Protein AF-A0A8I0GAK9-F1 (afdb_monomer_lite)

Foldseek 3Di:
DDDPDAQDWAFPDKDFDDDVPDTQFIWTWTWHDDPQWIKTKTWGADPVGRTQWMWIQTPLQRDIDISDPVDPPDDDPVPDPPDDADPPLVVLVVLWDWDKDAAQFCSGGRHIDTGTDCVSVCVRVVPQWAFPAWTQGNVRDIDGRHTDWDDDCPTSVNRSVPRD

Sequence (164 aa):
MNVLGAGYLYPHMSFKMYWPGHYGGVFTWSAWANDMNPEYVLSWTTEVGNTPYMWRFNGSNGNATTSGNWINGGSTAEIKEKVEDIQNPRETMRIIRACTWRLKTKNADGRFGIGVMAEGLYEAYPEAKVTVGDIELRDGTVVKDALSVQAGDSGVLAAVHHAT

Structure (mmCIF, N/CA/C/O backbone):
data_AF-A0A8I0GAK9-F1
#
_entry.id   AF-A0A8I0GAK9-F1
#
loop_
_atom_site.group_PDB
_atom_site.id
_atom_site.type_symbol
_atom_site.label_atom_id
_atom_site.label_alt_id
_atom_site.label_comp_id
_atom_site.label_asym_id
_atom_site.label_entity_id
_atom_site.label_seq_id
_atom_site.pdbx_PDB_ins_code
_atom_site.Cartn_x
_atom_site.Cartn_y
_atom_site.Cartn_z
_atom_site.occupancy
_atom_site.B_iso_or_equiv
_atom_site.auth_seq_id
_atom_site.auth_comp_id
_atom_site.auth_asym_id
_atom_site.auth_atom_id
_atom_site.pdbx_PDB_model_num
ATOM 1 N N . MET A 1 1 ? 7.369 32.152 9.640 1.00 47.69 1 MET A N 1
ATOM 2 C CA . MET A 1 1 ? 6.834 31.555 8.398 1.00 47.69 1 MET A CA 1
ATOM 3 C C . MET A 1 1 ? 5.336 31.833 8.402 1.00 47.69 1 MET A C 1
ATOM 5 O O . MET A 1 1 ? 4.710 31.529 9.409 1.00 47.69 1 MET A O 1
ATOM 9 N N . ASN A 1 2 ? 4.792 32.518 7.391 1.00 44.22 2 ASN A N 1
ATOM 10 C CA . ASN A 1 2 ? 3.368 32.880 7.372 1.00 44.22 2 ASN A CA 1
ATOM 11 C C . ASN A 1 2 ? 2.522 31.624 7.138 1.00 44.22 2 ASN A C 1
ATOM 13 O O . ASN A 1 2 ? 2.705 30.930 6.138 1.00 44.22 2 ASN A O 1
ATOM 17 N N . VAL A 1 3 ? 1.616 31.327 8.068 1.00 54.03 3 VAL A N 1
ATOM 18 C CA . VAL A 1 3 ? 0.700 30.189 7.964 1.00 54.03 3 VAL A CA 1
ATOM 19 C C . VAL A 1 3 ? -0.442 30.591 7.029 1.00 54.03 3 VAL A C 1
ATOM 21 O O . VAL A 1 3 ? -1.344 31.314 7.427 1.00 54.03 3 VAL A O 1
ATOM 24 N N . LEU A 1 4 ? -0.369 30.166 5.762 1.00 56.69 4 LEU A N 1
ATOM 25 C CA . LEU A 1 4 ? -1.356 30.461 4.704 1.00 56.69 4 LEU A CA 1
ATOM 26 C C . LEU A 1 4 ? -2.772 29.854 4.910 1.00 56.69 4 LEU A C 1
ATOM 28 O O . LEU A 1 4 ? -3.639 30.060 4.068 1.00 56.69 4 LEU A O 1
ATOM 32 N N . GLY A 1 5 ? -3.027 29.154 6.022 1.00 58.47 5 GLY A N 1
ATOM 33 C CA . GLY A 1 5 ? -4.299 28.492 6.337 1.00 58.47 5 GLY A CA 1
ATOM 34 C C . GLY A 1 5 ? -4.299 26.975 6.090 1.00 58.47 5 GLY A C 1
ATOM 35 O O . GLY A 1 5 ? -3.345 26.400 5.573 1.00 58.47 5 GLY A O 1
ATOM 36 N N . ALA A 1 6 ? -5.380 26.298 6.482 1.00 60.00 6 ALA A N 1
ATOM 37 C CA . ALA A 1 6 ? -5.529 24.859 6.262 1.00 60.00 6 ALA A CA 1
ATOM 38 C C . ALA A 1 6 ? -5.463 24.512 4.763 1.00 60.00 6 ALA A C 1
ATOM 40 O O . ALA A 1 6 ? -5.973 25.255 3.926 1.00 60.00 6 ALA A O 1
ATOM 41 N N . GLY A 1 7 ? -4.857 23.373 4.418 1.00 60.38 7 GLY A N 1
ATOM 42 C CA . GLY A 1 7 ? -4.779 22.915 3.024 1.00 60.38 7 GLY A CA 1
ATOM 43 C C . GLY A 1 7 ? -3.456 23.203 2.305 1.00 60.38 7 GLY A C 1
ATOM 44 O O . GLY A 1 7 ? -3.268 22.717 1.192 1.00 60.38 7 GLY A O 1
ATOM 45 N N . TYR A 1 8 ? -2.536 23.937 2.931 1.00 63.91 8 TYR A N 1
ATOM 46 C CA . TYR A 1 8 ? -1.221 24.228 2.363 1.00 63.91 8 TYR A CA 1
ATOM 47 C C . TYR A 1 8 ? -0.142 23.264 2.867 1.00 63.91 8 TYR A C 1
ATOM 49 O O . TYR A 1 8 ? -0.162 22.801 4.011 1.00 63.91 8 TYR A O 1
ATOM 57 N N . LEU A 1 9 ? 0.826 22.994 1.989 1.00 68.81 9 LEU A N 1
ATOM 58 C CA . LEU A 1 9 ? 2.064 22.312 2.336 1.00 68.81 9 LEU A CA 1
ATOM 59 C C . LEU A 1 9 ? 2.997 23.307 3.027 1.00 68.81 9 LEU A C 1
ATOM 61 O O . LEU A 1 9 ? 3.372 24.321 2.438 1.00 68.81 9 LEU A O 1
ATOM 65 N N . TYR A 1 10 ? 3.398 23.001 4.254 1.00 73.75 10 TYR A N 1
ATOM 66 C CA . TYR A 1 10 ? 4.338 23.814 5.011 1.00 73.75 10 TYR A CA 1
ATOM 67 C C . TYR A 1 10 ? 5.717 23.173 4.965 1.00 73.75 10 TYR A C 1
ATOM 69 O O . TYR A 1 10 ? 5.951 22.193 5.679 1.00 73.75 10 TYR A O 1
ATOM 77 N N . PRO A 1 11 ? 6.637 23.677 4.122 1.00 69.12 11 PRO A N 1
ATOM 78 C CA . PRO A 1 11 ? 8.001 23.182 4.099 1.00 69.12 11 PRO A CA 1
ATOM 79 C C . PRO A 1 11 ? 8.677 23.544 5.417 1.00 69.12 11 PRO A C 1
ATOM 81 O O . PRO A 1 11 ? 8.895 24.714 5.720 1.00 69.12 11 PRO A O 1
ATOM 84 N N . HIS A 1 12 ? 9.030 22.532 6.197 1.00 74.44 12 HIS A N 1
ATOM 85 C CA . HIS A 1 12 ? 9.808 22.717 7.417 1.00 74.44 12 HIS A CA 1
ATOM 86 C C . HIS A 1 12 ? 11.302 22.737 7.108 1.00 74.44 12 HIS A C 1
ATOM 88 O O . HIS A 1 12 ? 12.042 23.530 7.683 1.00 74.44 12 HIS A O 1
ATOM 94 N N . MET A 1 13 ? 11.743 21.899 6.166 1.00 81.88 13 MET A N 1
ATOM 95 C CA . MET A 1 13 ? 13.126 21.861 5.693 1.00 81.88 13 MET A CA 1
ATOM 96 C C . MET A 1 13 ? 13.161 21.585 4.194 1.00 81.88 13 MET A C 1
ATOM 98 O O . MET A 1 13 ? 12.371 20.793 3.684 1.00 81.88 13 MET A O 1
ATOM 102 N N . SER A 1 14 ? 14.080 22.235 3.484 1.00 83.81 14 SER A N 1
ATOM 103 C CA . SER A 1 14 ? 14.309 22.008 2.056 1.00 83.81 14 SER A CA 1
ATOM 104 C C . SER A 1 14 ? 15.801 21.976 1.760 1.00 83.81 14 SER A C 1
ATOM 106 O O . SER A 1 14 ? 16.539 22.866 2.180 1.00 83.81 14 SER A O 1
ATOM 108 N N . PHE A 1 15 ? 16.231 20.966 1.013 1.00 85.06 15 PHE A N 1
ATOM 109 C CA . PHE A 1 15 ? 17.617 20.751 0.623 1.00 85.06 15 PHE A CA 1
ATOM 110 C C . PHE A 1 15 ? 17.712 20.806 -0.890 1.00 85.06 15 PHE A C 1
ATOM 112 O O . PHE A 1 15 ? 17.062 20.031 -1.588 1.00 85.06 15 PHE A O 1
ATOM 119 N N . LYS A 1 16 ? 18.538 21.711 -1.404 1.00 85.88 16 LYS A N 1
ATOM 120 C CA . LYS A 1 16 ? 18.888 21.708 -2.821 1.00 85.88 16 LYS A CA 1
ATOM 121 C C . LYS A 1 16 ? 19.889 20.590 -3.077 1.00 85.88 16 LYS A C 1
ATOM 123 O O . LYS A 1 16 ? 20.911 20.511 -2.398 1.00 85.88 16 LYS A O 1
ATOM 128 N N . MET A 1 17 ? 19.591 19.740 -4.044 1.00 82.25 17 MET A N 1
ATOM 129 C CA . MET A 1 17 ? 20.430 18.613 -4.419 1.00 82.25 17 MET A CA 1
ATOM 130 C C . MET A 1 17 ? 21.254 18.985 -5.650 1.00 82.25 17 MET A C 1
ATOM 132 O O . MET A 1 17 ? 20.719 19.496 -6.632 1.00 82.25 17 MET A O 1
ATOM 136 N N . TYR A 1 18 ? 22.557 18.718 -5.599 1.00 83.12 18 TYR A N 1
ATOM 137 C CA . TYR A 1 18 ? 23.498 18.952 -6.693 1.00 83.12 18 TYR A CA 1
ATOM 138 C C . TYR A 1 18 ? 24.394 17.725 -6.859 1.00 83.12 18 TYR A C 1
ATOM 140 O O . TYR A 1 18 ? 24.793 17.113 -5.868 1.00 83.12 18 TYR A O 1
ATOM 148 N N . TRP A 1 19 ? 24.759 17.404 -8.095 1.00 82.94 19 TRP A N 1
ATOM 149 C CA . TRP A 1 19 ? 25.865 16.496 -8.411 1.00 82.94 19 TRP A CA 1
ATOM 150 C C . TRP A 1 19 ? 26.675 17.075 -9.579 1.00 82.94 19 TRP A C 1
ATOM 152 O O . TRP A 1 19 ? 26.208 18.022 -10.216 1.00 82.94 19 TRP A O 1
ATOM 162 N N . PRO A 1 20 ? 27.909 16.599 -9.842 1.00 87.06 20 PRO A N 1
ATOM 163 C CA . PRO A 1 20 ? 28.794 17.246 -10.808 1.00 87.06 20 PRO A CA 1
ATOM 164 C C . PRO A 1 20 ? 28.112 17.470 -12.163 1.00 87.06 20 PRO A C 1
ATOM 166 O O . PRO A 1 20 ? 27.702 16.518 -12.818 1.00 87.06 20 PRO A O 1
ATOM 169 N N . GLY A 1 21 ? 27.976 18.741 -12.553 1.00 77.56 21 GLY A N 1
ATOM 170 C CA . GLY A 1 21 ? 27.370 19.156 -13.822 1.00 77.56 21 GLY A CA 1
ATOM 171 C C . GLY A 1 21 ? 25.839 19.254 -13.851 1.00 77.56 21 GLY A C 1
ATOM 172 O O . GLY A 1 21 ? 25.303 19.622 -14.892 1.00 77.56 21 GLY A O 1
ATOM 173 N N . HIS A 1 22 ? 25.124 18.971 -12.756 1.00 78.75 22 HIS A N 1
ATOM 174 C CA . HIS A 1 22 ? 23.660 18.902 -12.769 1.00 78.75 22 HIS A CA 1
ATOM 175 C C . HIS A 1 22 ? 23.011 19.431 -11.485 1.00 78.75 22 HIS A C 1
ATOM 177 O O . HIS A 1 22 ? 23.464 19.169 -10.366 1.00 78.75 22 HIS A O 1
ATOM 183 N N . TYR A 1 23 ? 21.883 20.122 -11.651 1.00 80.50 23 TYR A N 1
ATOM 184 C CA . TYR A 1 23 ? 20.975 20.413 -10.553 1.00 80.50 23 TYR A CA 1
ATOM 185 C C . TYR A 1 23 ? 19.937 19.301 -10.412 1.00 80.50 23 TYR A C 1
ATOM 187 O O . TYR A 1 23 ? 19.247 18.929 -11.358 1.00 80.50 23 TYR A O 1
ATOM 195 N N . GLY A 1 24 ? 19.840 18.771 -9.199 1.00 74.81 24 GLY A N 1
ATOM 196 C CA . GLY A 1 24 ? 19.029 17.612 -8.874 1.00 74.81 24 GLY A CA 1
ATOM 197 C C . GLY A 1 24 ? 17.638 17.912 -8.354 1.00 74.81 24 GLY A C 1
ATOM 198 O O . GLY A 1 24 ? 16.929 16.973 -8.014 1.00 74.81 24 GLY A O 1
ATOM 199 N N . GLY A 1 25 ? 17.246 19.181 -8.246 1.00 84.88 25 GLY A N 1
ATOM 200 C CA . GLY A 1 25 ? 15.998 19.577 -7.598 1.00 84.88 25 GLY A CA 1
ATOM 201 C C . GLY A 1 25 ? 16.148 19.891 -6.107 1.00 84.88 25 GLY A C 1
ATOM 202 O O . GLY A 1 25 ? 17.243 20.061 -5.574 1.00 84.88 25 GLY A O 1
ATOM 203 N N . VAL A 1 26 ? 15.011 19.990 -5.430 1.00 86.88 26 VAL A N 1
ATOM 204 C CA . V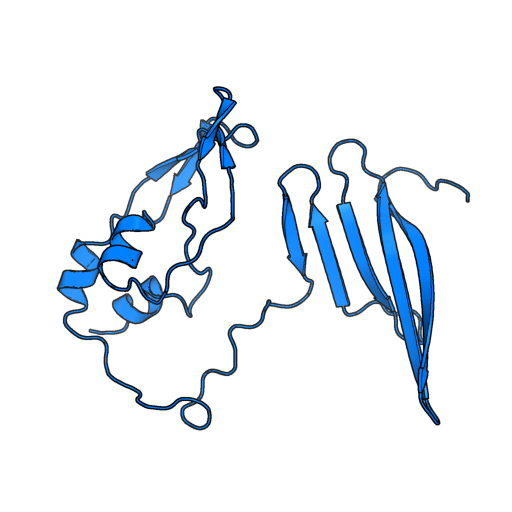AL A 1 26 ? 14.842 20.272 -4.011 1.00 86.88 26 VAL A CA 1
ATOM 205 C C . VAL A 1 26 ? 14.147 19.087 -3.367 1.00 86.88 26 VAL A C 1
ATOM 207 O O . VAL A 1 26 ? 13.048 18.709 -3.764 1.00 86.88 26 VAL A O 1
ATOM 210 N N . PHE A 1 27 ? 14.769 18.521 -2.347 1.00 85.31 27 PHE A N 1
ATOM 211 C CA . PHE A 1 27 ? 14.109 17.590 -1.451 1.00 85.31 27 PHE A CA 1
ATOM 212 C C . PHE A 1 27 ? 13.494 18.364 -0.286 1.00 85.31 27 PHE A C 1
ATOM 214 O O . PHE A 1 27 ? 14.196 19.120 0.388 1.00 85.31 27 PHE A O 1
ATOM 221 N N . THR A 1 28 ? 12.202 18.179 -0.040 1.00 86.06 28 THR A N 1
ATOM 222 C CA . THR A 1 28 ? 11.450 18.935 0.963 1.00 86.06 28 THR A CA 1
ATOM 223 C C . THR A 1 28 ? 10.764 18.000 1.946 1.00 86.06 28 THR A C 1
ATOM 225 O O . THR A 1 28 ? 10.009 17.105 1.559 1.00 86.06 28 THR A O 1
ATOM 228 N N . TRP A 1 29 ? 10.992 18.268 3.232 1.00 83.50 29 TRP A N 1
ATOM 229 C CA . TRP A 1 29 ? 10.176 17.750 4.320 1.00 83.50 29 TRP A CA 1
ATOM 230 C C . TRP A 1 29 ? 9.171 18.807 4.752 1.00 83.50 29 TRP A C 1
ATOM 232 O O . TRP A 1 29 ? 9.512 19.969 4.996 1.00 83.50 29 TRP A O 1
ATOM 242 N N . SER A 1 30 ? 7.923 18.382 4.849 1.00 78.94 30 SER A N 1
ATOM 243 C CA . SER A 1 30 ? 6.793 19.268 5.063 1.00 78.94 30 SER A CA 1
ATOM 244 C C . SER A 1 30 ? 5.712 18.600 5.891 1.00 78.94 30 SER A C 1
ATOM 246 O O . SER A 1 30 ? 5.614 17.375 5.928 1.00 78.94 30 SER A O 1
ATOM 248 N N . ALA A 1 31 ? 4.890 19.414 6.540 1.00 76.19 31 ALA A N 1
ATOM 249 C CA . ALA A 1 31 ? 3.603 18.975 7.052 1.00 76.19 31 ALA A CA 1
ATOM 250 C C . ALA A 1 31 ? 2.494 19.652 6.250 1.00 76.19 31 ALA A C 1
ATOM 252 O O . ALA A 1 31 ? 2.603 20.815 5.862 1.00 76.19 31 ALA A O 1
ATOM 253 N N . TRP A 1 32 ? 1.420 18.926 6.000 1.00 69.19 32 TRP A N 1
ATOM 254 C CA . TRP A 1 32 ? 0.175 19.488 5.521 1.00 69.19 32 TRP A CA 1
ATOM 255 C C . TRP A 1 32 ? -0.586 20.010 6.739 1.00 69.19 32 TRP A C 1
ATOM 257 O O . TRP A 1 32 ? -0.900 19.225 7.637 1.00 69.19 32 TRP A O 1
ATOM 267 N N . ALA A 1 33 ? -0.873 21.315 6.814 1.00 61.34 33 ALA A N 1
ATOM 268 C CA . ALA A 1 33 ? -1.642 21.820 7.953 1.00 61.34 33 ALA A CA 1
ATOM 269 C C . ALA A 1 33 ? -3.113 21.434 7.789 1.00 61.34 33 ALA A C 1
ATOM 271 O O . ALA A 1 33 ? -3.856 22.032 7.003 1.00 61.34 33 ALA A O 1
ATOM 272 N N . ASN A 1 34 ? -3.511 20.398 8.514 1.00 62.53 34 ASN A N 1
ATOM 273 C CA . ASN A 1 34 ? -4.892 20.019 8.736 1.00 62.53 34 ASN A CA 1
ATOM 274 C C . ASN A 1 34 ? -4.998 19.451 10.157 1.00 62.53 34 ASN A C 1
ATOM 276 O O . ASN A 1 34 ? -4.476 18.373 10.431 1.00 62.53 34 ASN A O 1
ATOM 280 N N . ASP A 1 35 ? -5.687 20.167 11.045 1.00 58.34 35 ASP A N 1
ATOM 281 C CA . ASP A 1 35 ? -5.798 19.819 12.470 1.00 58.34 35 ASP A CA 1
ATOM 282 C C . ASP A 1 35 ? -6.594 18.525 12.719 1.00 58.34 35 ASP A C 1
ATOM 284 O O . ASP A 1 35 ? -6.494 17.922 13.784 1.00 58.34 35 ASP A O 1
ATOM 288 N N . MET A 1 36 ? -7.363 18.068 11.725 1.00 59.22 36 MET A N 1
ATOM 289 C CA . MET A 1 36 ? -8.162 16.837 11.784 1.00 59.22 36 MET A CA 1
ATOM 290 C C . MET A 1 36 ? -7.461 15.638 11.128 1.00 59.22 36 MET A C 1
ATOM 292 O O . MET A 1 36 ? -7.856 14.488 11.335 1.00 59.22 36 MET A O 1
ATOM 296 N N . ASN A 1 37 ? -6.451 15.895 10.293 1.00 63.44 37 ASN A N 1
ATOM 297 C CA . ASN A 1 37 ? -5.714 14.882 9.544 1.00 63.44 37 ASN A CA 1
ATOM 298 C C . ASN A 1 37 ? -4.284 15.358 9.274 1.00 63.44 37 ASN A C 1
ATOM 300 O O . ASN A 1 37 ? -3.999 15.779 8.149 1.00 63.44 37 ASN A O 1
ATOM 304 N N . PRO A 1 38 ? -3.399 15.343 10.287 1.00 71.06 38 PRO A N 1
ATOM 305 C CA . PRO A 1 38 ? -2.036 15.809 10.102 1.00 71.06 38 PRO A CA 1
ATOM 306 C C . PRO A 1 38 ? -1.349 14.897 9.090 1.00 71.06 38 PRO A C 1
ATOM 308 O O . PRO A 1 38 ? -1.223 13.705 9.338 1.00 71.06 38 PRO A O 1
ATOM 311 N N . GLU A 1 39 ? -0.911 15.418 7.946 1.00 76.12 39 GLU A N 1
ATOM 312 C CA . GLU A 1 39 ? -0.120 14.631 6.995 1.00 76.12 39 GLU A CA 1
ATOM 313 C C . GLU A 1 39 ? 1.323 15.112 7.004 1.00 76.12 39 GLU A C 1
ATOM 315 O O . GLU A 1 39 ? 1.594 16.299 6.839 1.00 76.12 39 GLU A O 1
ATOM 320 N N . TYR A 1 40 ? 2.265 14.190 7.161 1.00 83.06 40 TYR A N 1
ATOM 321 C CA . TYR A 1 40 ? 3.676 14.481 6.936 1.00 83.06 40 TYR A CA 1
ATOM 322 C C . TYR A 1 40 ? 4.026 14.092 5.513 1.00 83.06 40 TYR A C 1
ATOM 324 O O . TYR A 1 40 ? 3.603 13.050 5.020 1.00 83.06 40 TYR A O 1
ATOM 332 N N . VAL A 1 41 ? 4.787 14.939 4.837 1.00 82.62 41 VAL A N 1
ATOM 333 C CA . VAL A 1 41 ? 5.038 14.804 3.411 1.00 82.62 41 VAL A CA 1
ATOM 334 C C . VAL A 1 41 ? 6.528 14.931 3.146 1.00 82.62 41 VAL A C 1
ATOM 336 O O . VAL A 1 41 ? 7.153 15.946 3.469 1.00 82.62 41 VAL A O 1
ATOM 339 N N . LEU A 1 42 ? 7.077 13.893 2.523 1.00 86.69 42 LEU A N 1
ATOM 340 C CA . LEU A 1 42 ? 8.357 13.939 1.832 1.00 86.69 42 LEU A CA 1
ATOM 341 C C . LEU A 1 42 ? 8.079 14.185 0.359 1.00 86.69 42 LEU A C 1
ATOM 343 O O . LEU A 1 42 ? 7.217 13.530 -0.228 1.00 86.69 42 LEU A O 1
ATOM 347 N N . SER A 1 43 ? 8.800 15.122 -0.241 1.00 83.00 43 SER A N 1
ATOM 348 C CA . SER A 1 43 ? 8.599 15.464 -1.640 1.00 83.00 43 SER A CA 1
ATOM 349 C C . SER A 1 43 ? 9.906 15.821 -2.325 1.00 83.00 43 SER A C 1
ATOM 351 O O . SER A 1 43 ? 10.811 16.396 -1.721 1.00 83.00 43 SER A O 1
ATOM 353 N N . TRP A 1 44 ? 10.007 15.467 -3.599 1.00 85.06 44 TRP A N 1
ATOM 354 C CA . TRP A 1 44 ? 11.108 15.882 -4.452 1.00 85.06 44 TRP A CA 1
ATOM 355 C C . TRP A 1 44 ? 10.582 16.794 -5.553 1.00 85.06 44 TRP A C 1
ATOM 357 O O . TRP A 1 44 ? 9.660 16.417 -6.272 1.00 85.06 44 TRP A O 1
ATOM 367 N N . THR A 1 45 ? 11.171 17.984 -5.667 1.00 82.31 45 THR A N 1
ATOM 368 C CA . THR A 1 45 ? 10.782 19.059 -6.583 1.00 82.31 45 THR A CA 1
ATOM 369 C C . THR A 1 45 ? 11.914 19.363 -7.553 1.00 82.31 45 THR A C 1
ATOM 371 O O . THR A 1 45 ? 12.981 19.805 -7.160 1.00 82.31 45 THR A O 1
ATOM 374 N N . THR A 1 46 ? 11.701 19.140 -8.837 1.00 81.25 46 THR A N 1
ATOM 375 C CA . THR A 1 46 ? 12.650 19.436 -9.919 1.00 81.25 46 THR A CA 1
ATOM 376 C C . THR A 1 46 ? 12.950 20.940 -10.065 1.00 81.25 46 THR A C 1
ATOM 378 O O . THR A 1 46 ? 12.274 21.790 -9.489 1.00 81.25 46 THR A O 1
ATOM 381 N N . GLU A 1 47 ? 13.960 21.285 -10.872 1.00 71.81 47 GLU A N 1
ATOM 382 C CA . GLU A 1 47 ? 14.402 22.671 -11.137 1.00 71.81 47 GLU A CA 1
ATOM 383 C C . GLU A 1 47 ? 13.320 23.615 -11.638 1.00 71.81 47 GLU A C 1
ATOM 385 O O . GLU A 1 47 ? 13.259 24.770 -11.230 1.00 71.81 47 GLU A O 1
ATOM 390 N N . VAL A 1 48 ? 12.428 23.101 -12.476 1.00 69.38 48 VAL A N 1
ATOM 391 C CA . VAL A 1 48 ? 11.323 23.858 -13.071 1.00 69.38 48 VAL A CA 1
ATOM 392 C C . VAL A 1 48 ? 10.125 24.004 -12.122 1.00 69.38 48 VAL A C 1
ATOM 394 O O . VAL A 1 48 ? 9.053 24.427 -12.542 1.00 69.38 48 VAL A O 1
ATOM 397 N N . GLY A 1 49 ? 10.289 23.642 -10.842 1.00 70.81 49 GLY A N 1
ATOM 398 C CA . GLY A 1 49 ? 9.272 23.784 -9.798 1.00 70.81 49 GLY A CA 1
ATOM 399 C C . GLY A 1 49 ? 8.222 22.671 -9.764 1.00 70.81 49 GLY A C 1
ATOM 400 O O . GLY A 1 49 ? 7.228 22.799 -9.058 1.00 70.81 49 GLY A O 1
ATOM 401 N N . ASN A 1 50 ? 8.421 21.578 -10.507 1.00 77.38 50 ASN A N 1
ATOM 402 C CA . ASN A 1 50 ? 7.502 20.437 -10.518 1.00 77.38 50 ASN A CA 1
ATOM 403 C C . ASN A 1 50 ? 7.874 19.405 -9.437 1.00 77.38 50 ASN A C 1
ATOM 405 O O . ASN A 1 50 ? 9.044 19.039 -9.363 1.00 77.38 50 ASN A O 1
ATOM 409 N N . THR A 1 51 ? 6.906 18.890 -8.669 1.00 74.44 51 THR A N 1
ATOM 410 C CA . THR A 1 51 ? 7.087 17.919 -7.567 1.00 74.44 51 THR A CA 1
ATOM 411 C C . THR A 1 51 ? 6.577 16.517 -7.944 1.00 74.44 51 THR A C 1
ATOM 413 O O . THR A 1 51 ? 5.482 16.130 -7.533 1.00 74.44 51 THR A O 1
ATOM 416 N N . PRO A 1 52 ? 7.314 15.734 -8.754 1.00 69.44 52 PRO A N 1
ATOM 417 C CA . PRO A 1 52 ? 6.786 14.489 -9.319 1.00 69.44 52 PRO A CA 1
ATOM 418 C C . PRO A 1 52 ? 6.663 13.334 -8.311 1.00 69.44 52 PRO A C 1
ATOM 420 O O . PRO A 1 52 ? 5.830 12.448 -8.508 1.00 69.44 52 PRO A O 1
ATOM 423 N N . TYR A 1 53 ? 7.449 13.326 -7.227 1.00 76.88 53 TYR A N 1
ATOM 424 C CA . TYR A 1 53 ? 7.430 12.236 -6.245 1.00 76.88 53 TYR A CA 1
ATOM 425 C C . TYR A 1 53 ? 7.118 12.742 -4.851 1.00 76.88 53 TYR A C 1
ATOM 427 O O . TYR A 1 53 ? 7.770 13.656 -4.340 1.00 76.88 53 TYR A O 1
ATOM 435 N N . MET A 1 54 ? 6.110 12.119 -4.247 1.00 80.12 54 MET A N 1
ATOM 436 C CA . MET A 1 54 ? 5.615 12.483 -2.936 1.00 80.12 54 MET A CA 1
ATOM 437 C C . MET A 1 54 ? 5.224 11.238 -2.152 1.00 80.12 54 MET A C 1
ATOM 439 O O . MET A 1 54 ? 4.539 10.354 -2.666 1.00 80.12 54 MET A O 1
ATOM 443 N N . TRP A 1 55 ? 5.629 11.215 -0.889 1.00 84.31 55 TRP A N 1
ATOM 444 C CA . TRP A 1 55 ? 5.280 10.188 0.081 1.00 84.31 55 TRP A CA 1
ATOM 445 C C . TRP A 1 55 ? 4.604 10.870 1.255 1.00 84.31 55 TRP A C 1
ATOM 447 O O . TRP A 1 55 ? 5.190 11.733 1.913 1.00 84.31 55 TRP A O 1
ATOM 457 N N . ARG A 1 56 ? 3.340 10.516 1.457 1.00 82.00 56 ARG A N 1
ATOM 458 C CA . ARG A 1 56 ? 2.462 11.091 2.464 1.00 82.00 56 ARG A CA 1
ATOM 459 C C . ARG A 1 56 ? 2.260 10.085 3.573 1.00 82.00 56 ARG A C 1
ATOM 461 O O . ARG A 1 56 ? 1.950 8.926 3.313 1.00 82.00 56 ARG A O 1
ATOM 468 N N . PHE A 1 57 ? 2.381 10.560 4.794 1.00 80.94 57 PHE A N 1
ATOM 469 C CA . PHE A 1 57 ? 2.146 9.806 6.008 1.00 80.94 57 PHE A CA 1
ATOM 470 C C . PHE A 1 57 ? 0.921 10.414 6.674 1.00 80.94 57 PHE A C 1
ATOM 472 O O . PHE A 1 57 ? 0.991 11.526 7.199 1.00 80.94 57 PHE A O 1
ATOM 479 N N . ASN A 1 58 ? -0.209 9.714 6.594 1.00 76.19 58 ASN A N 1
ATOM 480 C CA . ASN A 1 58 ? -1.458 10.139 7.204 1.00 76.19 58 ASN A CA 1
ATOM 481 C C . ASN A 1 58 ? -1.381 9.944 8.723 1.00 76.19 58 ASN A C 1
ATOM 483 O O . ASN A 1 58 ? -1.288 8.822 9.209 1.00 76.19 58 ASN A O 1
ATOM 487 N N . GLY A 1 59 ? -1.428 11.026 9.486 1.00 66.75 59 GLY A N 1
ATOM 488 C CA . GLY A 1 59 ? -1.300 11.002 10.939 1.00 66.75 59 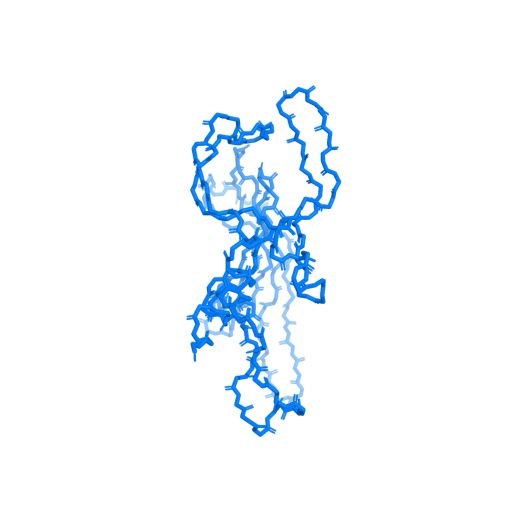GLY A CA 1
ATOM 489 C C . GLY A 1 59 ? -2.585 10.656 11.695 1.00 66.75 59 GLY A C 1
ATOM 490 O O . GLY A 1 59 ? -2.501 10.416 12.895 1.00 66.75 59 GLY A O 1
ATOM 491 N N . SER A 1 60 ? -3.749 10.574 11.032 1.00 65.94 60 SER A N 1
ATOM 492 C CA . SER A 1 60 ? -5.025 10.188 11.672 1.00 65.94 60 SER A CA 1
ATOM 493 C C . SER A 1 60 ? -5.382 8.710 11.519 1.00 65.94 60 SER A C 1
ATOM 495 O O . SER A 1 60 ? -6.075 8.150 12.365 1.00 65.94 60 SER A O 1
ATOM 497 N N . ASN A 1 61 ? -4.937 8.056 10.447 1.00 64.44 61 ASN A N 1
ATOM 498 C CA . ASN A 1 61 ? -5.168 6.628 10.215 1.00 64.44 61 ASN A CA 1
ATOM 499 C C . ASN A 1 61 ? -3.879 5.821 10.000 1.00 64.44 61 ASN A C 1
ATOM 501 O O . ASN A 1 61 ? -3.965 4.605 9.865 1.00 64.44 61 ASN A O 1
ATOM 505 N N . GLY A 1 62 ? -2.710 6.472 9.990 1.00 56.47 62 GLY A N 1
ATOM 506 C CA . GLY A 1 62 ? -1.399 5.827 9.880 1.00 56.47 62 GLY A CA 1
ATOM 507 C C . GLY A 1 62 ? -1.013 5.386 8.467 1.00 56.47 62 GLY A C 1
ATOM 508 O O . GLY A 1 62 ? 0.085 4.869 8.278 1.00 56.47 62 GLY A O 1
ATOM 509 N N . ASN A 1 63 ? -1.875 5.572 7.463 1.00 72.25 63 ASN A N 1
ATOM 510 C CA . ASN A 1 63 ? -1.588 5.094 6.115 1.00 72.25 63 ASN A CA 1
ATOM 511 C C . ASN A 1 63 ? -0.476 5.913 5.455 1.00 72.25 63 ASN A C 1
ATOM 513 O O . ASN A 1 63 ? -0.561 7.138 5.331 1.00 72.25 63 ASN A O 1
ATOM 517 N N . ALA A 1 64 ? 0.535 5.208 4.953 1.00 76.38 64 ALA A N 1
ATOM 518 C CA . ALA A 1 64 ? 1.509 5.768 4.034 1.00 76.38 64 ALA A CA 1
ATOM 519 C C . ALA A 1 64 ? 1.007 5.601 2.596 1.00 76.38 64 ALA A C 1
ATOM 521 O O . ALA A 1 64 ? 0.628 4.507 2.177 1.00 76.38 64 ALA A O 1
ATOM 522 N N . THR A 1 65 ? 1.008 6.684 1.829 1.00 72.56 65 THR A N 1
ATOM 523 C CA . THR A 1 65 ? 0.597 6.679 0.424 1.00 72.56 65 THR A CA 1
ATOM 524 C C . THR A 1 65 ? 1.639 7.405 -0.404 1.00 72.56 65 THR A C 1
ATOM 526 O O . THR A 1 65 ? 2.244 8.380 0.039 1.00 72.56 65 THR A O 1
ATOM 529 N N . THR A 1 66 ? 1.901 6.907 -1.601 1.00 75.06 66 THR A N 1
ATOM 530 C CA . THR A 1 66 ? 2.864 7.517 -2.516 1.00 75.06 66 THR A CA 1
ATOM 531 C C . THR A 1 66 ? 2.202 7.809 -3.857 1.00 75.06 66 THR A C 1
ATOM 533 O O . THR A 1 66 ? 1.191 7.193 -4.190 1.00 75.06 66 THR A O 1
ATOM 536 N N . SER A 1 67 ? 2.722 8.803 -4.590 1.00 63.66 67 SER A N 1
ATOM 537 C CA . SER A 1 67 ? 2.219 9.186 -5.917 1.00 63.66 67 SER A CA 1
ATOM 538 C C . SER A 1 67 ? 2.499 8.138 -7.004 1.00 63.66 67 SER A C 1
ATOM 540 O O . SER A 1 67 ? 1.872 8.194 -8.059 1.00 63.66 67 SER A O 1
ATOM 542 N N . GLY A 1 68 ? 3.407 7.185 -6.754 1.00 64.69 68 GLY A N 1
ATOM 543 C CA . GLY A 1 68 ? 3.604 5.991 -7.579 1.00 64.69 68 GLY A CA 1
ATOM 544 C C . GLY A 1 68 ? 2.912 4.761 -6.992 1.00 64.69 68 GLY A C 1
ATOM 545 O O . GLY A 1 68 ? 2.436 4.773 -5.860 1.00 64.69 68 GLY A O 1
ATOM 546 N N . ASN A 1 69 ? 2.913 3.646 -7.724 1.00 60.72 69 ASN A N 1
ATOM 547 C CA . ASN A 1 69 ? 2.807 2.371 -7.025 1.00 60.72 69 ASN A CA 1
ATOM 548 C C . ASN A 1 69 ? 4.037 2.282 -6.100 1.00 60.72 69 ASN A C 1
ATOM 550 O O . ASN A 1 69 ? 5.107 2.786 -6.445 1.00 60.72 69 ASN A O 1
ATOM 554 N N . TRP A 1 70 ? 3.976 1.485 -5.036 1.00 59.56 70 TRP A N 1
ATOM 555 C CA . TRP A 1 70 ? 5.221 0.841 -4.579 1.00 59.56 70 TRP A CA 1
ATOM 556 C C . TRP A 1 70 ? 5.908 0.046 -5.717 1.00 59.56 70 TRP A C 1
ATOM 558 O O . TRP A 1 70 ? 7.077 -0.297 -5.617 1.00 59.56 70 TRP A O 1
ATOM 568 N N . ILE A 1 71 ? 5.159 -0.131 -6.815 1.00 56.62 71 ILE A N 1
ATOM 569 C CA . ILE A 1 71 ? 5.350 -0.872 -8.050 1.00 56.62 71 ILE A CA 1
ATOM 570 C C . ILE A 1 71 ? 5.493 -2.329 -7.673 1.00 56.62 71 ILE A C 1
ATOM 572 O O . ILE A 1 71 ? 6.486 -2.727 -7.076 1.00 56.62 71 ILE A O 1
ATOM 576 N N . ASN A 1 72 ? 4.482 -3.138 -8.002 1.00 60.75 72 ASN A N 1
ATOM 577 C CA . ASN A 1 72 ? 4.726 -4.571 -8.061 1.00 60.75 72 ASN A CA 1
ATOM 578 C C . ASN A 1 72 ? 5.880 -4.723 -9.047 1.00 60.75 72 ASN A C 1
ATOM 580 O O . ASN A 1 72 ? 5.771 -4.234 -10.176 1.00 60.75 72 ASN A O 1
ATOM 584 N N . GLY A 1 73 ? 7.016 -5.228 -8.558 1.00 61.19 73 GLY A N 1
ATOM 585 C CA . GLY A 1 73 ? 8.261 -5.287 -9.315 1.00 61.19 73 GLY A CA 1
ATOM 586 C C . GLY A 1 73 ? 8.041 -5.906 -10.694 1.00 61.19 73 GLY A C 1
ATOM 587 O O . GLY A 1 73 ? 7.009 -6.529 -10.950 1.00 61.19 73 GLY A O 1
ATOM 588 N N . GLY A 1 74 ? 8.998 -5.713 -11.604 1.00 70.62 74 GLY A N 1
ATOM 589 C CA . GLY A 1 74 ? 8.852 -6.203 -12.973 1.00 70.62 74 GLY A CA 1
ATOM 590 C C . GLY A 1 74 ? 8.333 -7.653 -13.017 1.00 70.62 74 GLY A C 1
ATOM 591 O O . GLY A 1 74 ? 8.777 -8.516 -12.260 1.00 70.62 74 GLY A O 1
ATOM 592 N N . SER A 1 75 ? 7.377 -7.918 -13.909 1.00 80.50 75 SER A N 1
ATOM 593 C CA . SER A 1 75 ? 6.663 -9.196 -13.981 1.00 80.50 75 SER A CA 1
ATOM 594 C C . SER A 1 75 ? 6.932 -9.911 -15.309 1.00 80.50 75 SER A C 1
ATOM 596 O O . SER A 1 75 ? 6.010 -10.162 -16.077 1.00 80.50 75 SER A O 1
ATOM 598 N N . THR A 1 76 ? 8.202 -10.222 -15.593 1.00 86.00 76 THR A N 1
ATOM 599 C CA . THR A 1 76 ? 8.607 -10.939 -16.818 1.00 86.00 76 THR A CA 1
ATOM 600 C C . THR A 1 76 ? 9.473 -12.158 -16.511 1.00 86.00 76 THR A C 1
ATOM 602 O O . THR A 1 76 ? 10.078 -12.229 -15.441 1.00 86.00 76 THR A O 1
ATOM 605 N N . ALA A 1 77 ? 9.510 -13.134 -17.418 1.00 89.38 77 ALA A N 1
ATOM 606 C CA . ALA A 1 77 ? 10.260 -14.374 -17.214 1.00 89.38 77 ALA A CA 1
ATOM 607 C C . ALA A 1 77 ? 11.772 -14.119 -17.093 1.00 89.38 77 ALA A C 1
ATOM 609 O O . ALA A 1 77 ? 12.449 -14.782 -16.321 1.00 89.38 77 ALA A O 1
ATOM 610 N N . GLU A 1 78 ? 12.293 -13.100 -17.776 1.00 93.50 78 GLU A N 1
ATOM 611 C CA . GLU A 1 78 ? 13.711 -12.722 -17.772 1.00 93.50 78 GLU A CA 1
ATOM 612 C C . GLU A 1 78 ? 14.210 -12.229 -16.406 1.00 93.50 78 GLU A C 1
ATOM 614 O O . GLU A 1 78 ? 15.416 -12.152 -16.183 1.00 93.50 78 GLU A O 1
ATOM 619 N N . ILE A 1 79 ? 13.297 -11.891 -15.491 1.00 90.00 79 ILE A N 1
ATOM 620 C CA . ILE A 1 79 ? 13.610 -11.414 -14.135 1.00 90.00 79 ILE A CA 1
ATOM 621 C C . ILE A 1 79 ? 13.010 -12.312 -13.042 1.00 90.00 79 ILE A C 1
ATOM 623 O O . ILE A 1 79 ? 12.952 -11.903 -11.883 1.00 90.00 79 ILE A O 1
ATOM 627 N N . LYS A 1 80 ? 12.556 -13.524 -13.399 1.00 90.06 80 LYS A N 1
ATOM 628 C CA . LYS A 1 80 ? 12.003 -14.534 -12.482 1.00 90.06 80 LYS A CA 1
ATOM 629 C C . LYS A 1 80 ? 12.718 -15.875 -12.683 1.00 90.06 80 LYS A C 1
ATOM 631 O O . LYS A 1 80 ? 12.986 -16.271 -13.810 1.00 90.06 80 LYS A O 1
ATOM 636 N N . GLU A 1 81 ? 12.988 -16.608 -11.606 1.00 93.81 81 GLU A N 1
ATOM 637 C CA . GLU A 1 81 ? 13.559 -17.964 -11.655 1.00 93.81 81 GLU A CA 1
ATOM 638 C C . GLU A 1 81 ? 12.634 -18.978 -10.972 1.00 93.81 81 GLU A C 1
ATOM 640 O O . GLU A 1 81 ? 11.793 -18.588 -10.166 1.00 93.81 81 GLU A O 1
ATOM 645 N N . LYS A 1 82 ? 12.793 -20.274 -11.296 1.00 92.69 82 LYS A N 1
ATOM 646 C CA . LYS A 1 82 ? 11.985 -21.380 -10.735 1.00 92.69 82 LYS A CA 1
ATOM 647 C C . LYS A 1 82 ? 10.479 -21.112 -10.836 1.00 92.69 82 LYS A C 1
ATOM 649 O O . LYS A 1 82 ? 9.735 -21.247 -9.871 1.00 92.69 82 LYS A O 1
ATOM 654 N N . VAL A 1 83 ? 10.053 -20.666 -12.017 1.00 92.50 83 VAL A N 1
ATOM 655 C CA . VAL A 1 83 ? 8.641 -20.413 -12.304 1.00 92.50 83 VAL A CA 1
ATOM 656 C C . VAL A 1 83 ? 7.921 -21.758 -12.342 1.00 92.50 83 VAL A C 1
ATOM 658 O O . VAL A 1 83 ? 8.135 -22.550 -13.257 1.00 92.50 83 VAL A O 1
ATOM 661 N N . GLU A 1 84 ? 7.108 -22.007 -11.322 1.00 91.56 84 GLU A N 1
ATOM 662 C CA . GLU A 1 84 ? 6.298 -23.212 -11.161 1.00 91.56 84 GLU A CA 1
ATOM 663 C C . GLU A 1 84 ? 4.813 -22.849 -11.216 1.00 91.56 84 GLU A C 1
ATOM 665 O O . GLU A 1 84 ? 4.400 -21.774 -10.770 1.00 91.56 84 GLU A O 1
ATOM 670 N N . ASP A 1 85 ? 4.005 -23.757 -11.757 1.00 93.00 85 ASP A N 1
ATOM 671 C CA . ASP A 1 85 ? 2.558 -23.588 -11.772 1.00 93.00 85 ASP A CA 1
ATOM 672 C C . ASP A 1 85 ? 1.981 -23.749 -10.362 1.00 93.00 85 ASP A C 1
ATOM 674 O O . ASP A 1 85 ? 2.414 -24.596 -9.574 1.00 93.00 85 ASP A O 1
ATOM 678 N N . ILE A 1 86 ? 0.938 -22.979 -10.057 1.00 92.19 86 ILE A N 1
ATOM 679 C CA . ILE A 1 86 ? 0.187 -23.127 -8.810 1.00 92.19 86 ILE A CA 1
ATOM 680 C C . ILE A 1 86 ? -0.509 -24.492 -8.783 1.00 92.19 86 ILE A C 1
ATOM 682 O O . ILE A 1 86 ? -1.331 -24.812 -9.641 1.00 92.19 86 ILE A O 1
ATOM 686 N N . GLN A 1 87 ? -0.215 -25.276 -7.748 1.00 91.50 87 GLN A N 1
ATOM 687 C CA . GLN A 1 87 ? -0.803 -26.598 -7.545 1.00 91.50 87 GLN A CA 1
ATOM 688 C C . GLN A 1 87 ? -2.115 -26.522 -6.751 1.00 91.50 87 GLN A C 1
ATOM 690 O O . GLN A 1 87 ? -2.271 -25.693 -5.856 1.00 91.50 87 GLN A O 1
ATOM 695 N N . ASN A 1 88 ? -3.055 -27.417 -7.072 1.00 91.25 88 ASN A N 1
ATOM 696 C CA . ASN A 1 88 ? -4.360 -27.572 -6.409 1.00 91.25 88 ASN A CA 1
ATOM 697 C C . ASN A 1 88 ? -5.168 -26.265 -6.196 1.00 91.25 88 ASN A C 1
ATOM 699 O O . ASN A 1 88 ? -5.778 -26.084 -5.137 1.00 91.25 88 ASN A O 1
ATOM 703 N N . PRO A 1 89 ? -5.269 -25.361 -7.193 1.00 91.94 89 PRO A N 1
ATOM 704 C CA . PRO A 1 89 ? -5.845 -24.024 -7.006 1.00 91.94 89 PRO A CA 1
ATOM 705 C C . PRO A 1 89 ? -7.291 -24.033 -6.498 1.00 91.94 89 PRO A C 1
ATOM 707 O O . PRO A 1 89 ? -7.686 -23.189 -5.696 1.00 91.94 89 PRO A O 1
ATOM 710 N N . ARG A 1 90 ? -8.098 -25.021 -6.905 1.00 90.94 90 ARG A N 1
ATOM 711 C CA . ARG A 1 90 ? -9.485 -25.171 -6.435 1.00 90.94 90 ARG A CA 1
ATOM 712 C C . ARG A 1 90 ? -9.582 -25.492 -4.949 1.00 90.94 90 ARG A C 1
ATOM 714 O O . ARG A 1 90 ? -10.514 -25.025 -4.298 1.00 90.94 90 ARG A O 1
ATOM 721 N N . GLU A 1 91 ? -8.675 -26.315 -4.433 1.00 90.56 91 GLU A N 1
ATOM 722 C CA . GLU A 1 91 ? -8.631 -26.636 -3.005 1.00 90.56 91 GLU A CA 1
ATOM 723 C C . GLU A 1 91 ? -8.189 -25.404 -2.223 1.00 90.56 91 GLU A C 1
ATOM 725 O O . GLU A 1 91 ? -8.863 -25.013 -1.273 1.00 90.56 91 GLU A O 1
ATOM 730 N N . THR A 1 92 ? -7.166 -24.704 -2.716 1.00 89.25 92 THR A N 1
ATOM 731 C CA . THR A 1 92 ? -6.705 -23.440 -2.141 1.00 89.25 92 THR A CA 1
ATOM 732 C C . THR A 1 92 ? -7.812 -22.384 -2.080 1.00 89.25 92 THR A C 1
ATOM 734 O O . THR A 1 92 ? -8.040 -21.779 -1.032 1.00 89.25 92 THR A O 1
ATOM 737 N N . MET A 1 93 ? -8.591 -22.213 -3.154 1.00 88.69 93 MET A N 1
ATOM 738 C CA . MET A 1 93 ? -9.734 -21.289 -3.171 1.00 88.69 93 MET A CA 1
ATOM 739 C C . MET A 1 93 ? -10.823 -21.645 -2.151 1.00 88.69 93 MET A C 1
ATOM 741 O O . MET A 1 93 ? -11.557 -20.758 -1.724 1.00 88.69 93 MET A O 1
ATOM 745 N N . ARG A 1 94 ? -10.954 -22.916 -1.748 1.00 90.00 94 ARG A N 1
ATOM 746 C CA . ARG A 1 94 ? -11.928 -23.338 -0.725 1.00 90.00 94 ARG A CA 1
ATOM 747 C C . ARG A 1 94 ? -11.472 -23.023 0.699 1.00 90.00 94 ARG A C 1
ATOM 749 O O . ARG A 1 94 ? -12.327 -22.863 1.566 1.00 90.00 94 ARG A O 1
ATOM 756 N N . ILE A 1 95 ? -10.163 -22.929 0.933 1.00 90.44 95 ILE A N 1
ATOM 757 C CA . ILE A 1 95 ? -9.586 -22.528 2.226 1.00 90.44 95 ILE A CA 1
ATOM 758 C C . ILE A 1 95 ? -9.792 -21.021 2.448 1.00 90.44 95 ILE A C 1
ATOM 760 O O . ILE A 1 95 ? -10.115 -20.575 3.551 1.00 90.44 95 ILE A O 1
ATOM 764 N N . ILE A 1 96 ? -9.660 -20.216 1.388 1.00 89.44 96 ILE A N 1
ATOM 765 C CA . ILE A 1 96 ? -9.786 -18.757 1.466 1.00 89.44 96 ILE A CA 1
ATOM 766 C C . ILE A 1 96 ? -11.248 -18.353 1.702 1.00 89.44 96 ILE A C 1
ATOM 768 O O . ILE A 1 96 ? -12.110 -18.437 0.825 1.00 89.44 96 ILE A O 1
ATOM 772 N N . ARG A 1 97 ? -11.536 -17.835 2.900 1.00 91.25 97 ARG A N 1
ATOM 773 C CA . ARG A 1 97 ? -12.886 -17.400 3.269 1.00 91.25 97 ARG A CA 1
ATOM 774 C C . ARG A 1 97 ? -13.224 -16.033 2.673 1.00 91.25 97 ARG A C 1
ATOM 776 O O . ARG A 1 97 ? -12.814 -15.002 3.208 1.00 91.25 97 ARG A O 1
ATOM 783 N N . ALA A 1 98 ? -14.074 -16.021 1.649 1.00 90.56 98 ALA A N 1
ATOM 784 C CA . ALA A 1 98 ? -14.775 -14.819 1.203 1.00 90.56 98 ALA A CA 1
ATOM 785 C C . ALA A 1 98 ? -15.931 -14.475 2.159 1.00 90.56 98 ALA A C 1
ATOM 787 O O . ALA A 1 98 ? -16.727 -15.342 2.530 1.00 90.56 98 ALA A O 1
ATOM 788 N N . CYS A 1 99 ? -16.024 -13.221 2.600 1.00 94.19 99 CYS A N 1
ATOM 789 C CA . CYS A 1 99 ? -17.051 -12.791 3.544 1.00 94.19 99 CYS A CA 1
ATOM 790 C C . CYS A 1 99 ? -17.257 -11.272 3.565 1.00 94.19 99 CYS A C 1
ATOM 792 O O . CYS A 1 99 ? -16.526 -10.496 2.951 1.00 94.19 99 CYS A O 1
ATOM 794 N N . THR A 1 100 ? -18.277 -10.856 4.311 1.00 96.19 100 THR A N 1
ATOM 795 C CA . THR A 1 100 ? -18.507 -9.464 4.698 1.00 96.19 100 THR A CA 1
ATOM 796 C C . THR A 1 100 ? -18.209 -9.283 6.179 1.00 96.19 100 THR A C 1
ATOM 798 O O . THR A 1 100 ? -18.457 -10.191 6.975 1.00 96.19 100 THR A O 1
ATOM 801 N N . TRP A 1 101 ? -17.769 -8.096 6.575 1.00 95.56 101 TRP A N 1
ATOM 802 C CA . TRP A 1 101 ? -17.466 -7.762 7.963 1.00 95.56 101 TRP A CA 1
ATOM 803 C C . TRP A 1 101 ? -17.869 -6.331 8.305 1.00 95.56 101 TRP A C 1
ATOM 805 O O . TRP A 1 101 ? -18.189 -5.512 7.444 1.00 95.56 101 TRP A O 1
ATOM 815 N N . ARG A 1 102 ? -17.832 -6.023 9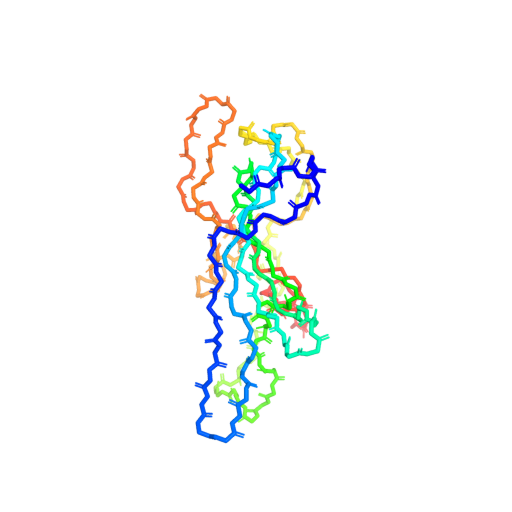.601 1.00 95.88 102 ARG A N 1
ATOM 816 C CA . ARG A 1 102 ? -17.784 -4.654 10.109 1.00 95.88 102 ARG A CA 1
ATOM 817 C C . ARG A 1 102 ? -16.505 -4.503 10.910 1.00 95.88 102 ARG A C 1
ATOM 819 O O . ARG A 1 102 ? -16.222 -5.338 11.767 1.00 95.88 102 ARG A O 1
ATOM 826 N N . LEU A 1 103 ? -15.722 -3.477 10.598 1.00 94.62 103 LEU A N 1
ATOM 827 C CA . LEU A 1 103 ? -14.522 -3.158 11.353 1.00 94.62 103 LEU A CA 1
ATOM 828 C C . LEU A 1 103 ? -14.905 -2.835 12.791 1.00 94.62 103 LEU A C 1
ATOM 830 O O . LEU A 1 103 ? -15.938 -2.231 13.055 1.00 94.62 103 LEU A O 1
ATOM 834 N N . LYS A 1 104 ? -14.043 -3.246 13.708 1.00 95.94 104 LYS A N 1
ATOM 835 C CA . LYS A 1 104 ? -14.116 -2.895 15.127 1.00 95.94 104 LYS A CA 1
ATOM 836 C C . LYS A 1 104 ? -12.883 -2.108 15.563 1.00 95.94 104 LYS A C 1
ATOM 838 O O . LYS A 1 104 ? -12.512 -2.145 16.729 1.00 95.94 104 LYS A O 1
ATOM 843 N N . THR A 1 105 ? -12.200 -1.472 14.609 1.00 93.69 105 THR A N 1
ATOM 844 C CA . THR A 1 105 ? -10.987 -0.685 14.850 1.00 93.69 105 THR A CA 1
ATOM 845 C C . THR A 1 105 ? -11.363 0.664 15.453 1.00 93.69 105 THR A C 1
ATOM 847 O O . THR A 1 105 ? -12.420 1.203 15.139 1.00 93.69 105 THR A O 1
ATOM 850 N N . LYS A 1 106 ? -10.513 1.239 16.303 1.00 89.31 106 LYS A N 1
ATOM 851 C CA . LYS A 1 106 ? -10.770 2.523 16.973 1.00 89.31 106 LYS A CA 1
ATOM 852 C C . LYS A 1 106 ? -11.093 3.649 15.993 1.00 89.31 106 LYS A C 1
ATOM 854 O O . LYS A 1 106 ? -12.006 4.430 16.227 1.00 89.31 106 LYS A O 1
ATOM 859 N N . ASN A 1 107 ? -10.383 3.679 14.867 1.00 85.69 107 ASN A N 1
ATOM 860 C CA . ASN A 1 107 ? -10.492 4.748 13.873 1.00 85.69 107 ASN A CA 1
ATOM 861 C C . ASN A 1 107 ? -11.523 4.458 12.766 1.00 85.69 107 ASN A C 1
ATOM 863 O O . ASN A 1 107 ? -11.708 5.288 11.878 1.00 85.69 107 ASN A O 1
ATOM 867 N N . ALA A 1 108 ? -12.170 3.284 12.765 1.00 86.25 108 ALA A N 1
A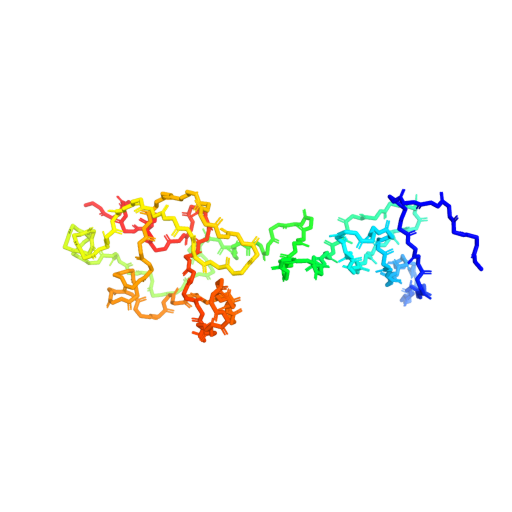TOM 868 C CA . ALA A 1 108 ? -13.139 2.911 11.729 1.00 86.25 108 ALA A CA 1
ATOM 869 C C . ALA A 1 108 ? -14.236 1.950 12.228 1.00 86.25 108 ALA A C 1
ATOM 871 O O . ALA A 1 108 ? -14.710 1.106 11.464 1.00 86.25 108 ALA A O 1
ATOM 872 N N . ASP A 1 109 ? -14.633 2.050 13.498 1.00 93.06 109 ASP A N 1
ATOM 873 C CA . ASP A 1 109 ? -15.631 1.158 14.090 1.00 93.06 109 ASP A CA 1
ATOM 874 C C . ASP A 1 109 ? -16.960 1.160 13.315 1.00 93.06 109 ASP A C 1
ATOM 876 O O . ASP A 1 109 ? -17.420 2.178 12.800 1.00 93.06 109 ASP A O 1
ATOM 880 N N . GLY A 1 110 ? -17.575 -0.015 13.199 1.00 90.88 110 GLY A N 1
ATOM 881 C CA . GLY A 1 110 ? -18.832 -0.247 12.497 1.00 90.88 110 GLY A CA 1
ATOM 882 C C . GLY A 1 110 ? -18.740 -0.202 10.968 1.00 90.88 110 GLY A C 1
ATOM 883 O O . GLY A 1 110 ? -19.707 -0.600 10.301 1.00 90.88 110 GLY A O 1
ATOM 884 N N . ARG A 1 111 ? -17.604 0.228 10.391 1.00 92.50 111 ARG A N 1
ATOM 885 C CA . ARG A 1 111 ? -17.418 0.358 8.938 1.00 92.50 111 ARG A CA 1
ATOM 886 C C . ARG A 1 111 ? -17.566 -0.997 8.253 1.00 92.50 111 ARG A C 1
ATOM 888 O O . ARG A 1 111 ? -16.818 -1.927 8.538 1.00 92.50 111 ARG A O 1
ATOM 895 N N . PHE A 1 112 ? -18.521 -1.100 7.334 1.00 95.19 112 PHE A N 1
ATOM 896 C CA . PHE A 1 112 ? -18.725 -2.302 6.527 1.00 95.19 112 PHE A CA 1
ATOM 897 C C . PHE A 1 112 ? -17.538 -2.551 5.583 1.00 95.19 112 PHE A C 1
ATOM 899 O O . PHE A 1 112 ? -16.982 -1.607 5.019 1.00 95.19 112 PHE A O 1
ATOM 906 N N . GLY A 1 113 ? -17.195 -3.821 5.387 1.00 91.56 113 GLY A N 1
ATOM 907 C CA . GLY A 1 113 ? -16.241 -4.286 4.388 1.00 91.56 113 GLY A CA 1
ATOM 908 C C . GLY A 1 113 ? -16.663 -5.627 3.789 1.00 91.56 113 GLY A C 1
ATOM 909 O O . GLY A 1 113 ? -17.477 -6.355 4.358 1.00 91.56 113 GLY A O 1
ATOM 910 N N . ILE A 1 114 ? -16.114 -5.932 2.620 1.00 93.62 114 ILE A N 1
ATOM 911 C CA . ILE A 1 114 ? -16.302 -7.184 1.888 1.00 93.62 114 ILE A CA 1
ATOM 912 C C . ILE A 1 114 ? -14.978 -7.560 1.229 1.00 93.62 114 ILE A C 1
ATOM 914 O O . ILE A 1 114 ? -14.231 -6.685 0.793 1.00 93.62 114 ILE A O 1
ATOM 918 N N . GLY A 1 115 ? -14.695 -8.855 1.159 1.00 90.88 115 GLY A N 1
ATOM 919 C CA . GLY A 1 115 ? -13.478 -9.388 0.561 1.00 90.88 115 GLY A CA 1
ATOM 920 C C . GLY A 1 115 ? -13.147 -10.742 1.164 1.00 90.88 115 GLY A C 1
ATOM 921 O O . GLY A 1 115 ? -14.046 -11.548 1.406 1.00 90.88 115 GLY A O 1
ATOM 922 N N . VAL A 1 116 ? -11.867 -10.987 1.426 1.00 90.69 116 VAL A N 1
ATOM 923 C CA . VAL A 1 116 ? -11.387 -12.255 1.984 1.00 90.69 116 VAL A CA 1
ATOM 924 C C . VAL A 1 116 ? -10.721 -12.055 3.339 1.00 90.69 116 VAL A C 1
ATOM 926 O O . VAL A 1 116 ? -10.145 -11.002 3.607 1.00 90.69 116 VAL A O 1
ATOM 929 N N . MET A 1 117 ? -10.787 -13.088 4.174 1.00 91.44 117 MET A N 1
ATOM 930 C CA . MET A 1 117 ? -9.965 -13.188 5.376 1.00 91.44 117 MET A CA 1
ATOM 931 C C . MET A 1 117 ? -8.553 -13.634 4.992 1.00 91.44 117 MET A C 1
ATOM 933 O O . MET A 1 117 ? -8.380 -14.617 4.267 1.00 91.44 117 MET A O 1
ATOM 937 N N . ALA A 1 118 ? -7.548 -12.898 5.461 1.00 91.94 118 ALA A N 1
ATOM 938 C CA . ALA A 1 118 ? -6.152 -13.123 5.101 1.00 91.94 118 ALA A CA 1
ATOM 939 C C . ALA A 1 118 ? -5.594 -14.439 5.677 1.00 91.94 118 ALA A C 1
ATOM 941 O O . ALA A 1 118 ? -4.648 -14.999 5.134 1.00 91.94 118 ALA A O 1
ATOM 942 N N . GLU A 1 119 ? -6.198 -14.964 6.744 1.00 91.75 119 GLU A N 1
ATOM 943 C CA . GLU A 1 119 ? -5.800 -16.203 7.412 1.00 91.75 119 GLU A CA 1
ATOM 944 C C . GLU A 1 119 ? -5.780 -17.387 6.443 1.00 91.75 119 GLU A C 1
ATOM 946 O O . GLU A 1 119 ? -4.763 -18.063 6.341 1.00 91.75 119 GLU A O 1
ATOM 951 N N . GLY A 1 120 ? -6.857 -17.590 5.676 1.00 87.88 120 GLY A N 1
ATOM 952 C CA . GLY A 1 120 ? -6.930 -18.700 4.719 1.00 87.88 120 GLY A CA 1
ATOM 953 C C . GLY A 1 120 ? -5.964 -18.537 3.542 1.00 87.88 120 GLY A C 1
ATOM 954 O O . GLY A 1 120 ? -5.457 -19.522 3.013 1.00 87.88 120 GLY A O 1
ATOM 955 N N . LEU A 1 121 ? -5.653 -17.291 3.164 1.00 87.75 121 LEU A N 1
ATOM 956 C CA . LEU A 1 121 ? -4.652 -16.997 2.135 1.00 87.75 121 LEU A CA 1
ATOM 957 C C . LEU A 1 121 ? -3.260 -17.456 2.577 1.00 87.75 121 LEU A C 1
ATOM 959 O O . LEU A 1 121 ? -2.529 -18.067 1.804 1.00 87.75 121 LEU A O 1
ATOM 963 N N . TYR A 1 122 ? -2.916 -17.171 3.833 1.00 90.94 122 TYR A N 1
ATOM 964 C CA . TYR A 1 122 ? -1.595 -17.443 4.394 1.00 90.94 122 TYR A CA 1
ATOM 965 C C . TYR A 1 122 ? -1.480 -18.799 5.087 1.00 90.94 122 TYR A C 1
ATOM 967 O O . TYR A 1 122 ? -0.385 -19.174 5.491 1.00 90.94 122 TYR A O 1
ATOM 975 N N . GLU A 1 123 ? -2.579 -19.539 5.217 1.00 91.00 123 GLU A N 1
ATOM 976 C CA . GLU A 1 123 ? -2.542 -20.980 5.453 1.00 91.00 123 GLU A CA 1
ATOM 977 C C . GLU A 1 123 ? -2.043 -21.706 4.198 1.00 91.00 123 GLU A C 1
ATOM 979 O O . GLU A 1 123 ? -1.169 -22.563 4.297 1.00 91.00 123 GLU A O 1
ATOM 984 N N . ALA A 1 124 ? -2.546 -21.319 3.020 1.00 88.38 124 ALA A N 1
ATOM 985 C CA . ALA A 1 124 ? -2.174 -21.947 1.756 1.00 88.38 124 ALA A CA 1
ATOM 986 C C . ALA A 1 124 ? -0.834 -21.450 1.186 1.00 88.38 124 ALA A C 1
ATOM 988 O O . ALA A 1 124 ? -0.074 -22.253 0.654 1.00 88.38 124 ALA A O 1
ATOM 989 N N . TYR A 1 125 ? -0.533 -20.152 1.329 1.00 90.31 125 TYR A N 1
ATOM 990 C CA . TYR A 1 125 ? 0.746 -19.547 0.923 1.00 90.31 125 TYR A CA 1
ATOM 991 C C . TYR A 1 125 ? 1.357 -18.733 2.065 1.00 90.31 125 TYR A C 1
ATOM 993 O O . TYR A 1 125 ? 1.301 -17.492 2.057 1.00 90.31 125 TYR A O 1
ATOM 1001 N N . PRO A 1 126 ? 1.916 -19.405 3.086 1.00 90.88 126 PRO A N 1
ATOM 1002 C CA . PRO A 1 126 ? 2.538 -18.736 4.224 1.00 90.88 126 PRO A CA 1
ATOM 1003 C C . PRO A 1 126 ? 3.619 -17.720 3.829 1.00 90.88 126 PRO A C 1
ATOM 1005 O O . PRO A 1 126 ? 3.778 -16.701 4.503 1.00 90.88 126 PRO A O 1
ATOM 1008 N N . GLU A 1 127 ? 4.337 -17.973 2.734 1.00 88.62 127 GLU A N 1
ATOM 1009 C CA . GLU A 1 127 ? 5.437 -17.161 2.208 1.00 88.62 127 GLU A CA 1
ATOM 1010 C C . GLU A 1 127 ? 5.004 -15.800 1.645 1.00 88.62 127 GLU A C 1
ATOM 1012 O O . GLU A 1 127 ? 5.817 -14.883 1.561 1.00 88.62 127 GLU A O 1
ATOM 1017 N N . ALA A 1 128 ? 3.727 -15.631 1.300 1.00 86.50 128 ALA A N 1
ATOM 1018 C CA . ALA A 1 128 ? 3.200 -14.404 0.704 1.00 86.50 128 ALA A CA 1
ATOM 1019 C C . ALA A 1 128 ? 2.561 -13.447 1.731 1.00 86.50 128 ALA A C 1
ATOM 1021 O O . ALA A 1 128 ? 1.874 -12.492 1.354 1.00 86.50 128 ALA A O 1
ATOM 1022 N N . LYS A 1 129 ? 2.760 -13.709 3.030 1.00 89.12 129 LYS A N 1
ATOM 1023 C CA . LYS A 1 129 ? 2.135 -12.981 4.141 1.00 89.12 129 LYS A CA 1
ATOM 1024 C C . LYS A 1 129 ? 2.462 -11.487 4.143 1.00 89.12 129 LYS A C 1
ATOM 1026 O O . LYS A 1 129 ? 3.624 -11.095 4.158 1.00 89.12 129 LYS A O 1
ATOM 1031 N N . VAL A 1 130 ? 1.419 -10.657 4.227 1.00 85.50 130 VAL A N 1
ATOM 1032 C CA . VAL A 1 130 ? 1.510 -9.200 4.407 1.00 85.50 130 VAL A CA 1
ATOM 1033 C C . VAL A 1 130 ? 0.777 -8.780 5.676 1.00 85.50 130 VAL A C 1
ATOM 1035 O O . VAL A 1 130 ? -0.326 -9.252 5.958 1.00 85.50 130 VAL A O 1
ATOM 1038 N N . THR A 1 131 ? 1.375 -7.857 6.424 1.00 87.44 131 THR A N 1
ATOM 1039 C CA . THR A 1 131 ? 0.782 -7.221 7.605 1.00 87.44 131 THR A CA 1
ATOM 1040 C C . THR A 1 131 ? 0.778 -5.703 7.433 1.00 87.44 131 THR A C 1
ATOM 1042 O O . THR A 1 131 ? 1.549 -5.152 6.648 1.00 87.44 131 THR A O 1
ATOM 1045 N N . VAL A 1 132 ? -0.122 -5.017 8.139 1.00 80.12 132 VAL A N 1
ATOM 1046 C CA . VAL A 1 132 ? -0.220 -3.539 8.160 1.00 80.12 132 VAL A CA 1
ATOM 1047 C C . VAL A 1 132 ? 0.176 -2.950 9.516 1.00 80.12 132 VAL A C 1
ATOM 1049 O O . VAL A 1 132 ? -0.104 -1.790 9.802 1.00 80.12 132 VAL A O 1
ATOM 1052 N N . GLY A 1 133 ? 0.850 -3.753 10.342 1.00 82.69 133 GLY A N 1
ATOM 1053 C CA . GLY A 1 133 ? 1.234 -3.395 11.703 1.00 82.69 133 GLY A CA 1
ATOM 1054 C C . GLY A 1 133 ? 0.074 -3.478 12.695 1.00 82.69 133 GLY A C 1
ATOM 1055 O O . GLY A 1 133 ? -0.937 -4.144 12.464 1.00 82.69 133 GLY A O 1
ATOM 1056 N N . ASP A 1 134 ? 0.253 -2.824 13.837 1.00 88.38 134 ASP A N 1
ATOM 1057 C CA . ASP A 1 134 ? -0.685 -2.884 14.952 1.00 88.38 134 ASP A CA 1
ATOM 1058 C C . ASP A 1 134 ? -1.956 -2.076 14.685 1.00 88.38 134 ASP A C 1
ATOM 1060 O O . ASP A 1 134 ? -1.910 -0.931 14.234 1.00 88.38 134 ASP A O 1
ATOM 1064 N N . ILE A 1 135 ? -3.103 -2.644 15.048 1.00 87.38 135 ILE A N 1
ATOM 1065 C CA . ILE A 1 135 ? -4.401 -1.982 14.929 1.00 87.38 135 ILE A CA 1
ATOM 1066 C C . ILE A 1 135 ? -5.086 -1.948 16.291 1.00 87.38 135 ILE A C 1
ATOM 1068 O O . ILE A 1 135 ? -5.407 -2.984 16.873 1.00 87.38 135 ILE A O 1
ATOM 1072 N N . GLU A 1 136 ? -5.367 -0.742 16.784 1.00 93.06 136 GLU A N 1
ATOM 1073 C CA . GLU A 1 136 ? -6.195 -0.544 17.974 1.00 93.06 136 GLU A CA 1
ATOM 1074 C C . GLU A 1 136 ? -7.678 -0.750 17.633 1.00 93.06 136 GLU A C 1
ATOM 1076 O O . GLU A 1 136 ? -8.192 -0.269 16.617 1.00 93.06 136 GLU A O 1
ATOM 1081 N N . LEU A 1 137 ? -8.377 -1.478 18.494 1.00 96.44 137 LEU A N 1
ATOM 1082 C CA . LEU A 1 137 ? -9.807 -1.733 18.445 1.00 96.44 137 LEU A CA 1
ATOM 1083 C C . LEU A 1 137 ? -10.579 -0.675 19.235 1.00 96.44 137 LEU A C 1
ATOM 1085 O O . LEU A 1 137 ? -10.030 0.042 20.065 1.00 96.44 137 LEU A O 1
ATOM 1089 N N . ARG A 1 138 ? -11.886 -0.583 18.989 1.00 95.19 138 ARG A N 1
ATOM 1090 C CA . ARG A 1 138 ? -12.777 0.389 19.642 1.00 95.19 138 ARG A CA 1
ATOM 1091 C C . ARG A 1 138 ? -12.819 0.277 21.165 1.00 95.19 138 ARG A C 1
ATOM 1093 O O . ARG A 1 138 ? -13.126 1.249 21.838 1.00 95.19 138 ARG A O 1
ATOM 1100 N N . ASP A 1 139 ? -12.564 -0.919 21.687 1.00 96.81 139 ASP A N 1
ATOM 1101 C CA . ASP A 1 139 ? -12.545 -1.212 23.120 1.00 96.81 139 ASP A CA 1
ATOM 1102 C C . ASP A 1 139 ? -11.161 -0.972 23.748 1.00 96.81 139 ASP A C 1
ATOM 1104 O O . ASP A 1 139 ? -10.969 -1.242 24.929 1.00 96.81 139 ASP A O 1
ATOM 1108 N N . GLY A 1 140 ? -10.202 -0.461 22.968 1.00 95.00 140 GLY A N 1
ATOM 1109 C CA . GLY A 1 140 ? -8.818 -0.248 23.382 1.00 95.00 140 GLY A CA 1
ATOM 1110 C C . GLY A 1 140 ? -7.921 -1.482 23.239 1.00 95.00 140 GLY A C 1
ATOM 1111 O O . GLY A 1 140 ? -6.717 -1.377 23.465 1.00 95.00 140 GLY A O 1
ATOM 1112 N N . THR A 1 141 ? -8.451 -2.646 22.840 1.00 97.31 141 THR A N 1
ATOM 1113 C CA . THR A 1 141 ? -7.629 -3.838 22.560 1.00 97.31 141 THR A CA 1
ATOM 1114 C C . THR A 1 141 ? -6.724 -3.579 21.359 1.00 97.31 141 THR A C 1
ATOM 1116 O O . THR A 1 141 ? -7.184 -3.060 20.349 1.00 97.31 141 THR A O 1
ATOM 1119 N N . VAL A 1 142 ? -5.457 -3.993 21.401 1.00 96.31 142 VAL A N 1
ATOM 1120 C CA . VAL A 1 142 ? -4.541 -3.873 20.252 1.00 96.31 142 VAL A CA 1
ATOM 1121 C C . VAL A 1 142 ? -4.345 -5.234 19.588 1.00 96.31 142 VAL A C 1
ATOM 1123 O O . VAL A 1 142 ? -3.894 -6.180 20.230 1.00 96.31 142 VAL A O 1
ATOM 1126 N N . VAL A 1 143 ? -4.658 -5.324 18.293 1.00 94.31 143 VAL A N 1
ATOM 1127 C CA . VAL A 1 143 ? -4.323 -6.470 17.437 1.00 94.31 143 VAL A CA 1
ATOM 1128 C C . VAL A 1 143 ? -2.922 -6.251 16.883 1.00 94.31 143 VAL A C 1
ATOM 1130 O O . VAL A 1 143 ? -2.701 -5.296 16.142 1.00 94.31 143 VAL A O 1
ATOM 1133 N N . LYS A 1 144 ? -1.988 -7.125 17.262 1.00 90.56 144 LYS A N 1
ATOM 1134 C CA . LYS A 1 144 ? -0.600 -7.077 16.794 1.00 90.56 144 LYS A CA 1
ATOM 1135 C C . LYS A 1 144 ? -0.473 -7.615 15.377 1.00 90.56 144 LYS A C 1
ATOM 1137 O O . LYS A 1 144 ? -1.119 -8.615 15.068 1.00 90.56 144 LYS A O 1
ATOM 1142 N N . ASP A 1 145 ? 0.353 -6.955 14.562 1.00 88.06 145 ASP A N 1
ATOM 1143 C CA . ASP A 1 145 ? 0.680 -7.368 13.189 1.00 88.06 145 ASP A CA 1
ATOM 1144 C C . ASP A 1 145 ? -0.552 -7.810 12.392 1.00 88.06 145 ASP A C 1
ATOM 1146 O O . ASP A 1 145 ? -0.613 -8.912 11.838 1.00 88.06 145 ASP A O 1
ATOM 1150 N N . ALA A 1 146 ? -1.569 -6.946 12.372 1.00 90.00 146 ALA A N 1
ATOM 1151 C CA . ALA A 1 146 ? -2.831 -7.254 11.732 1.00 90.00 146 ALA A CA 1
ATOM 1152 C C . ALA A 1 146 ? -2.580 -7.661 10.276 1.00 90.00 146 ALA A C 1
ATOM 1154 O O . ALA A 1 146 ? -1.936 -6.940 9.502 1.00 90.00 146 ALA A O 1
ATOM 1155 N N . LEU A 1 147 ? -3.074 -8.849 9.924 1.00 92.12 147 LEU A N 1
ATOM 1156 C CA . LEU A 1 147 ? -2.936 -9.377 8.579 1.00 92.12 147 LEU A CA 1
ATOM 1157 C C . LEU A 1 147 ? -3.616 -8.432 7.588 1.00 92.12 147 LEU A C 1
ATOM 1159 O O . LEU A 1 147 ? -4.696 -7.895 7.836 1.00 92.12 147 LEU A O 1
ATOM 1163 N N . SER A 1 148 ? -2.979 -8.269 6.441 1.00 87.69 148 SER A N 1
ATOM 1164 C CA . SER A 1 148 ? -3.529 -7.577 5.287 1.00 87.69 148 SER A CA 1
ATOM 1165 C C . SER A 1 148 ? -3.438 -8.493 4.083 1.00 87.69 148 SER A C 1
ATOM 1167 O O . SER A 1 148 ? -2.811 -9.545 4.143 1.00 87.69 148 SER A O 1
ATOM 1169 N N . VAL A 1 149 ? -4.054 -8.103 2.982 1.00 85.94 149 VAL A N 1
ATOM 1170 C CA . VAL A 1 149 ? -3.909 -8.787 1.699 1.00 85.94 149 VAL A CA 1
ATOM 1171 C C . VAL A 1 149 ? -3.102 -7.907 0.761 1.00 85.94 149 VAL A C 1
ATOM 1173 O O . VAL A 1 149 ? -3.206 -6.679 0.809 1.00 85.94 149 VAL A O 1
ATOM 1176 N N . GLN A 1 150 ? -2.297 -8.526 -0.102 1.00 77.00 150 GLN A N 1
ATOM 1177 C CA . GLN A 1 150 ? -1.697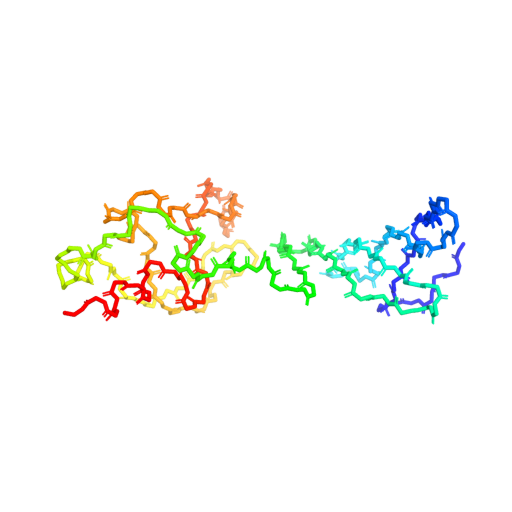 -7.803 -1.219 1.00 77.00 150 GLN A CA 1
ATOM 1178 C C . GLN A 1 150 ? -2.819 -7.198 -2.069 1.00 77.00 150 GLN A C 1
ATOM 1180 O O . GLN A 1 150 ? -3.745 -7.898 -2.480 1.00 77.00 150 GLN A O 1
ATOM 1185 N N . ALA A 1 151 ? -2.758 -5.888 -2.285 1.00 63.00 151 ALA A N 1
ATOM 1186 C CA . ALA A 1 151 ? -3.727 -5.184 -3.108 1.00 63.00 151 ALA A CA 1
ATOM 1187 C C . ALA A 1 151 ? -3.390 -5.352 -4.601 1.00 63.00 151 ALA A C 1
ATOM 1189 O O . ALA A 1 151 ? -2.223 -5.291 -4.988 1.00 63.00 151 ALA A O 1
ATOM 1190 N N . GLY A 1 152 ? -4.419 -5.487 -5.440 1.00 63.38 152 GLY A N 1
ATOM 1191 C CA . GLY A 1 152 ? -4.291 -5.506 -6.902 1.00 63.38 152 GLY A CA 1
ATOM 1192 C C . GLY A 1 152 ? -4.082 -6.892 -7.525 1.00 63.38 152 GLY A C 1
ATOM 1193 O O . GLY A 1 152 ? -4.201 -7.923 -6.866 1.00 63.38 152 GLY A O 1
ATOM 1194 N N . ASP A 1 153 ? -3.774 -6.893 -8.823 1.00 58.94 153 ASP A N 1
ATOM 1195 C CA . ASP A 1 153 ? -3.840 -8.071 -9.710 1.00 58.94 153 ASP A CA 1
ATOM 1196 C C . ASP A 1 153 ? -2.645 -9.035 -9.590 1.00 58.94 153 ASP A C 1
ATOM 1198 O O . ASP A 1 153 ? -2.580 -10.053 -10.273 1.00 58.94 153 ASP A O 1
ATOM 1202 N N . SER A 1 154 ? -1.680 -8.719 -8.725 1.00 63.66 154 SER A N 1
ATOM 1203 C CA . SER A 1 154 ? -0.461 -9.507 -8.492 1.00 63.66 154 SER A CA 1
ATOM 1204 C C . SER A 1 154 ? -0.445 -10.219 -7.138 1.00 63.66 154 SER A C 1
ATOM 1206 O O . SER A 1 154 ? 0.587 -10.756 -6.744 1.00 63.66 154 SER A O 1
ATOM 1208 N N . GLY A 1 155 ? -1.562 -10.191 -6.409 1.00 76.94 155 GLY A N 1
ATOM 1209 C CA . GLY A 1 155 ? -1.706 -10.886 -5.136 1.00 76.94 155 GLY A CA 1
ATOM 1210 C C . GLY A 1 155 ? -2.018 -12.371 -5.306 1.00 76.94 155 GLY A C 1
ATOM 1211 O O . GLY A 1 155 ? -2.583 -12.794 -6.315 1.00 76.94 155 GLY A O 1
ATOM 1212 N N . VAL A 1 156 ? -1.727 -13.159 -4.269 1.00 84.12 156 VAL A N 1
ATOM 1213 C CA . VAL A 1 156 ? -2.010 -14.607 -4.207 1.00 84.12 156 VAL A CA 1
ATOM 1214 C C . VAL A 1 156 ? -3.432 -14.945 -4.656 1.00 84.12 156 VAL A C 1
ATOM 1216 O O . VAL A 1 156 ? -3.625 -15.885 -5.415 1.00 84.12 156 VAL A O 1
ATOM 1219 N N . LEU A 1 157 ? -4.433 -14.159 -4.247 1.00 86.25 157 LEU A N 1
ATOM 1220 C CA . LEU A 1 157 ? -5.828 -14.412 -4.613 1.00 86.25 157 LEU A CA 1
ATOM 1221 C C . LEU A 1 157 ? -6.046 -14.384 -6.135 1.00 86.25 157 LEU A C 1
ATOM 1223 O O . LEU A 1 157 ? -6.729 -15.252 -6.672 1.00 86.25 157 LEU A O 1
ATOM 1227 N N . ALA A 1 158 ? -5.451 -13.408 -6.827 1.00 87.81 158 ALA A N 1
ATOM 1228 C CA . ALA A 1 158 ? -5.530 -13.301 -8.280 1.00 87.81 15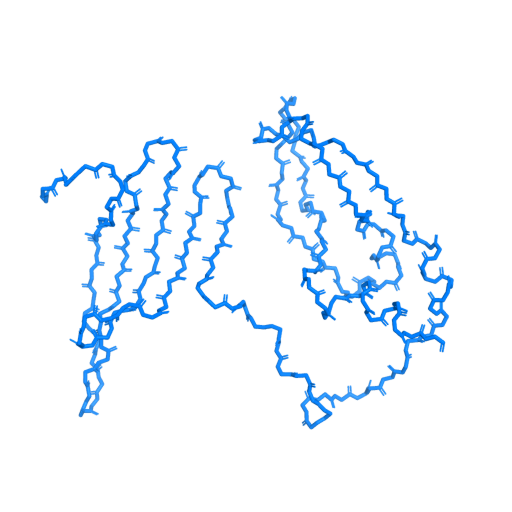8 ALA A CA 1
ATOM 1229 C C . ALA A 1 158 ? -4.752 -14.439 -8.952 1.00 87.81 158 ALA A C 1
ATOM 1231 O O . ALA A 1 158 ? -5.267 -15.085 -9.863 1.00 87.81 158 ALA A O 1
ATOM 1232 N N . ALA A 1 159 ? -3.546 -14.734 -8.459 1.00 88.56 159 ALA A N 1
ATOM 1233 C CA . ALA A 1 159 ? -2.711 -15.802 -8.997 1.00 88.56 159 ALA A CA 1
ATOM 1234 C C . ALA A 1 159 ? -3.414 -17.170 -8.919 1.00 88.56 159 ALA A C 1
ATOM 1236 O O . ALA A 1 159 ? -3.514 -17.875 -9.921 1.00 88.56 159 ALA A O 1
ATOM 1237 N N . VAL A 1 160 ? -3.985 -17.506 -7.759 1.00 90.31 160 VAL A N 1
ATOM 1238 C CA . VAL A 1 160 ? -4.723 -18.761 -7.548 1.00 90.31 160 VAL A CA 1
ATOM 1239 C C . VAL A 1 160 ? -5.993 -18.813 -8.396 1.00 90.31 160 VAL A C 1
ATOM 1241 O O . VAL A 1 160 ? -6.308 -19.863 -8.940 1.00 90.31 160 VAL A O 1
ATOM 1244 N N . HIS A 1 161 ? -6.717 -17.700 -8.548 1.00 88.25 161 HIS A N 1
ATOM 1245 C CA . HIS A 1 161 ? -7.923 -17.656 -9.380 1.00 88.25 161 HIS A CA 1
ATOM 1246 C C . HIS A 1 161 ? -7.632 -17.926 -10.870 1.00 88.25 161 HIS A C 1
ATOM 1248 O O . HIS A 1 161 ? -8.482 -18.471 -11.574 1.00 88.25 161 HIS A O 1
ATOM 1254 N N . HIS A 1 162 ? -6.450 -17.541 -11.361 1.00 88.31 162 HIS A N 1
ATOM 1255 C CA . HIS A 1 162 ? -6.030 -17.770 -12.748 1.00 88.31 162 HIS A CA 1
ATOM 1256 C C . HIS A 1 162 ? -5.377 -19.131 -12.988 1.00 88.31 162 HIS A C 1
ATOM 1258 O O . HIS A 1 162 ? -5.328 -19.582 -14.131 1.00 88.31 162 HIS A O 1
ATOM 1264 N N . ALA A 1 163 ? -4.903 -19.789 -11.936 1.00 86.31 163 ALA A N 1
ATOM 1265 C CA . ALA A 1 163 ? -4.505 -21.181 -12.004 1.00 86.31 163 ALA A CA 1
ATOM 1266 C C . ALA A 1 163 ? -5.776 -22.044 -12.065 1.00 86.31 163 ALA A C 1
ATOM 1268 O O . ALA A 1 163 ? -6.491 -22.196 -11.076 1.00 86.31 163 ALA A O 1
ATOM 1269 N N . THR A 1 164 ? -6.110 -22.560 -13.247 1.00 66.38 164 THR A N 1
ATOM 1270 C CA . THR A 1 164 ? -7.320 -23.368 -13.489 1.00 66.38 164 THR A CA 1
ATOM 1271 C C . THR A 1 164 ? -6.999 -24.755 -13.984 1.00 66.38 164 THR A C 1
ATOM 1273 O O . THR A 1 164 ? -6.140 -24.838 -14.887 1.00 66.38 164 THR A O 1
#

pLDDT: mean 81.38, std 12.02, range [44.22, 97.31]

Organism: Citrobacter braakii (NCBI:txid57706)

Secondary structure (DSSP, 8-state):
-----TT-EEEEEEEEEEETTEEEEEEEEEEE--TTS-EEEEEEE-TTS---EEEEEETTT--EEESS-------SGGG--S--PPSSHHHHHHHS-EEEEE--BTTTTT-EEEEE-HHHHHHH-GGG-EE---EEBTTS-EETT-EE---STTSHHHHHHH--

InterPro domains:
  IPR030392 Intramolecular chaperone auto-processing domain [PS51688] (75-164)

Radius of gyration: 21.17 Å; chains: 1; bounding box: 48×60×41 Å